Protein AF-M4B896-F1 (afdb_monomer_lite)

Foldseek 3Di:
DDDDDLVVCCVVPQKFWADDPPQDPPPRGDPPRVVVVCVVPVDDDGTDMDGDDDD

InterPro domains:
  IPR018967 Iron-binding zinc finger, CDGSH type [PF09360] (11-34)
  IPR018967 Iron-binding zinc finger, CDGSH type [SM00704] (2-40)
  IPR042216 MitoNEET, CDGSH iron-sulfur doma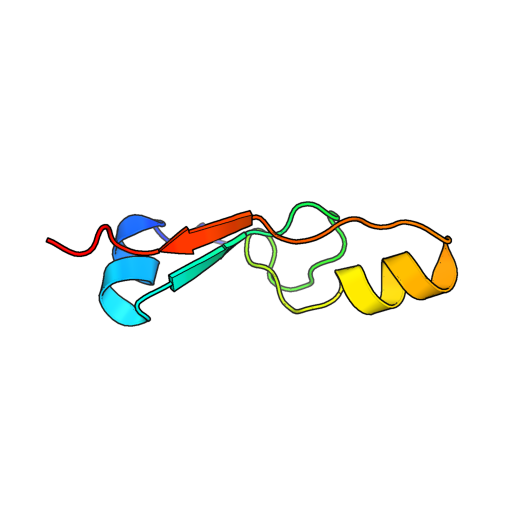in [G3DSA:3.40.5.90] (5-55)
  IPR045131 CDGSH iron-sulfur domain-containing protein 1/2 [PTHR13680] (6-54)

Secondary structure (DSSP, 8-state):
-PPPPHHHHHHHHSEEEE-SSS--TTTTB--SHHHHHHHHH------EEEEPPP-

Sequence (55 aa):
MSVPDVEDVIKAKGKCTVCRCWKSKKFPLCDGSHVKHNKETGDNVGPLVLTAKKA

Organism: Hyaloperonospora arabidopsidis (strain Emoy2) (NCBI:txid559515)

Radius of gyration: 12.5 Å; chains: 1; bounding box: 28×23×34 Å

pLDDT: mean 92.54, std 9.03, range [55.03, 98.75]

Structure (mmCIF, N/CA/C/O backbone):
data_AF-M4B896-F1
#
_entry.id   AF-M4B896-F1
#
loop_
_atom_site.group_PDB
_atom_site.id
_atom_site.type_symbol
_atom_site.label_atom_id
_atom_site.label_alt_id
_atom_site.label_comp_id
_atom_site.label_asym_id
_atom_site.label_entity_id
_atom_site.label_seq_id
_atom_site.pdbx_PDB_ins_code
_atom_site.Cartn_x
_atom_site.Cartn_y
_atom_site.Cartn_z
_atom_site.occupancy
_atom_site.B_iso_or_equiv
_atom_site.auth_seq_id
_atom_site.auth_comp_id
_atom_site.auth_asym_id
_atom_site.auth_atom_id
_atom_site.pdbx_PDB_model_num
ATOM 1 N N . MET A 1 1 ? 3.373 -16.157 7.329 1.00 55.03 1 MET A N 1
ATOM 2 C CA . MET A 1 1 ? 2.897 -14.756 7.324 1.00 55.03 1 MET A CA 1
ATOM 3 C C . MET A 1 1 ? 1.441 -14.767 7.743 1.00 55.03 1 MET A C 1
ATOM 5 O O . MET A 1 1 ? 0.645 -15.365 7.035 1.00 55.03 1 MET A O 1
ATOM 9 N N . SER A 1 2 ? 1.103 -14.202 8.902 1.00 74.12 2 SER A N 1
ATOM 10 C CA . SER A 1 2 ? -0.298 -13.978 9.267 1.00 74.12 2 SER A CA 1
ATOM 11 C C . SER A 1 2 ? -0.851 -12.857 8.391 1.00 74.12 2 SER A C 1
ATOM 13 O O . SER A 1 2 ? -0.222 -11.808 8.240 1.00 74.12 2 SER A O 1
ATOM 15 N N . VAL A 1 3 ? -1.997 -13.099 7.761 1.00 74.94 3 VAL A N 1
ATOM 16 C CA . VAL A 1 3 ? -2.745 -12.032 7.096 1.00 74.94 3 VAL A CA 1
ATOM 17 C C . VAL A 1 3 ? -3.390 -11.208 8.210 1.00 74.94 3 VAL A C 1
ATOM 19 O O . VAL A 1 3 ? -4.105 -11.793 9.022 1.00 74.94 3 VAL A O 1
ATOM 22 N N . PRO A 1 4 ? -3.098 -9.900 8.322 1.00 81.69 4 PRO A N 1
ATOM 23 C CA . PRO A 1 4 ? -3.744 -9.075 9.330 1.00 81.69 4 PRO A CA 1
ATOM 24 C C . PRO A 1 4 ? -5.238 -8.986 9.032 1.00 81.69 4 PRO A C 1
ATOM 26 O O . PRO A 1 4 ? -5.629 -8.919 7.861 1.00 81.69 4 PRO A O 1
ATOM 29 N N . ASP A 1 5 ? -6.052 -8.950 10.084 1.00 90.75 5 ASP A N 1
ATOM 30 C CA . ASP A 1 5 ? -7.473 -8.691 9.918 1.00 90.75 5 ASP A CA 1
ATOM 31 C C . ASP A 1 5 ? -7.671 -7.292 9.318 1.00 90.75 5 ASP A C 1
ATOM 33 O O . ASP A 1 5 ? -7.053 -6.301 9.729 1.00 90.75 5 ASP A O 1
ATOM 37 N N . VAL A 1 6 ? -8.485 -7.221 8.269 1.00 89.94 6 VAL A N 1
ATOM 38 C CA . VAL A 1 6 ? -8.676 -5.990 7.502 1.00 89.94 6 VAL A CA 1
ATOM 39 C C . VAL A 1 6 ? -9.340 -4.916 8.360 1.00 89.94 6 VAL A C 1
ATOM 41 O O . VAL A 1 6 ? -8.995 -3.738 8.220 1.00 89.94 6 VAL A O 1
ATOM 44 N N . GLU A 1 7 ? -10.246 -5.299 9.261 1.00 88.75 7 GLU A N 1
ATOM 45 C CA . GLU A 1 7 ? -10.921 -4.367 10.158 1.00 88.75 7 GLU A CA 1
ATOM 46 C C . GLU A 1 7 ? -9.924 -3.726 11.123 1.00 88.75 7 GLU A C 1
ATOM 48 O O . GLU A 1 7 ? -9.968 -2.512 11.329 1.00 88.75 7 GLU A O 1
ATOM 53 N N . ASP A 1 8 ? -8.973 -4.498 11.649 1.00 91.06 8 ASP A N 1
ATOM 54 C CA . ASP A 1 8 ? -7.940 -3.990 12.556 1.00 91.06 8 ASP A CA 1
ATOM 55 C C . ASP A 1 8 ? -6.992 -3.007 11.860 1.00 91.06 8 ASP A C 1
ATOM 57 O O . ASP A 1 8 ? -6.646 -1.958 12.415 1.00 91.06 8 ASP A O 1
ATOM 61 N N . VAL A 1 9 ? -6.618 -3.278 10.604 1.00 89.81 9 VAL A N 1
ATOM 62 C CA . VAL A 1 9 ? -5.796 -2.346 9.812 1.00 89.81 9 VAL A CA 1
ATOM 63 C C . VAL A 1 9 ? -6.540 -1.034 9.561 1.00 89.81 9 VAL A C 1
ATOM 65 O O . VAL A 1 9 ? -5.940 0.040 9.659 1.00 89.81 9 VAL A O 1
ATOM 68 N N . ILE A 1 10 ? -7.837 -1.101 9.248 1.00 91.81 10 ILE A N 1
ATOM 69 C CA . ILE A 1 10 ? -8.668 0.089 9.032 1.00 91.81 10 ILE A CA 1
ATOM 70 C C . ILE A 1 10 ? -8.836 0.873 10.337 1.00 91.81 10 ILE A C 1
ATOM 72 O O . ILE A 1 10 ? -8.670 2.092 10.313 1.00 91.81 10 ILE A O 1
ATOM 76 N N . LYS A 1 11 ? -9.085 0.207 11.473 1.00 89.56 11 LYS A N 1
ATOM 77 C CA . LYS A 1 11 ? -9.165 0.848 12.798 1.00 89.56 11 LYS A CA 1
ATOM 78 C C . LYS A 1 11 ? -7.864 1.576 13.156 1.00 89.56 11 LYS A C 1
ATOM 80 O O . LYS A 1 11 ? -7.914 2.699 13.642 1.00 89.56 11 LYS A O 1
ATOM 85 N N . ALA A 1 12 ? -6.705 0.978 12.871 1.00 89.25 12 ALA A N 1
ATOM 86 C CA . ALA A 1 12 ? -5.404 1.552 13.222 1.00 89.25 12 ALA A CA 1
ATOM 87 C C . ALA A 1 12 ? -4.914 2.659 12.266 1.00 89.25 12 ALA A C 1
ATOM 89 O O . ALA A 1 12 ? -4.230 3.584 12.699 1.00 89.25 12 ALA A O 1
ATOM 90 N N . LYS A 1 13 ? -5.197 2.558 10.957 1.00 88.81 13 LYS A N 1
ATOM 91 C CA . LYS A 1 13 ? -4.614 3.441 9.919 1.00 88.81 13 LYS A CA 1
ATOM 92 C C . LYS A 1 13 ? -5.638 4.271 9.139 1.00 88.81 13 LYS A C 1
ATOM 94 O O . LYS A 1 13 ? -5.254 5.020 8.241 1.00 88.81 13 LYS A O 1
ATOM 99 N N . GLY A 1 14 ? -6.933 4.097 9.395 1.00 90.94 14 GLY A N 1
ATOM 100 C CA . GLY A 1 14 ? -8.041 4.744 8.678 1.00 90.94 14 GLY A CA 1
ATOM 101 C C . GLY A 1 14 ? -8.316 4.193 7.272 1.00 90.94 14 GLY A C 1
ATOM 102 O O . GLY A 1 14 ? -9.400 4.403 6.723 1.00 90.94 14 GLY A O 1
ATOM 103 N N . LYS A 1 15 ? -7.360 3.468 6.678 1.00 93.56 15 LYS A N 1
ATOM 104 C CA . LYS A 1 15 ? -7.501 2.795 5.383 1.00 93.56 15 LYS A CA 1
ATOM 105 C C . LYS A 1 15 ? -6.615 1.557 5.282 1.00 93.56 15 LYS A C 1
ATOM 107 O O . LYS A 1 15 ? -5.516 1.523 5.833 1.00 93.56 15 LYS A O 1
ATOM 112 N N . CYS A 1 16 ? -7.058 0.580 4.500 1.00 94.81 16 CYS A N 1
ATOM 113 C CA . CYS A 1 16 ? -6.289 -0.594 4.112 1.00 94.81 16 CYS A CA 1
ATOM 114 C C . CYS A 1 16 ? -6.221 -0.663 2.582 1.00 94.81 16 CYS A C 1
ATOM 116 O O . CYS A 1 16 ? -7.242 -0.588 1.903 1.00 94.81 16 CYS A O 1
ATOM 118 N N . THR A 1 17 ? -5.017 -0.772 2.023 1.00 96.69 17 THR A N 1
ATOM 119 C CA . THR A 1 17 ? -4.819 -0.917 0.575 1.00 96.69 17 THR A CA 1
ATOM 120 C C . THR A 1 17 ? -4.382 -2.339 0.266 1.00 96.69 17 THR A C 1
ATOM 122 O O . THR A 1 17 ? -3.300 -2.751 0.686 1.00 96.69 17 THR A O 1
ATOM 125 N N . VAL A 1 18 ? -5.193 -3.069 -0.493 1.00 96.75 18 VAL A N 1
ATOM 126 C CA . VAL A 1 18 ? -4.982 -4.480 -0.831 1.00 96.75 18 VAL A CA 1
ATOM 127 C C . VAL A 1 18 ? -4.448 -4.595 -2.256 1.00 96.75 18 VAL A C 1
ATOM 129 O O . VAL A 1 18 ? -4.916 -3.927 -3.182 1.00 96.75 18 VAL A O 1
ATOM 132 N N . CYS A 1 19 ? -3.420 -5.419 -2.431 1.00 97.69 19 CYS A N 1
ATOM 133 C CA . CYS A 1 19 ? -2.796 -5.672 -3.718 1.00 97.69 19 CYS A CA 1
ATOM 134 C C . CYS A 1 19 ? -3.751 -6.442 -4.641 1.00 97.69 19 CYS A C 1
ATOM 136 O O . CYS A 1 19 ? -4.358 -7.425 -4.230 1.00 97.69 19 CYS A O 1
ATOM 138 N N . ARG A 1 20 ? -3.826 -6.025 -5.911 1.00 98.38 20 ARG A N 1
ATOM 139 C CA . ARG A 1 20 ? -4.507 -6.777 -6.983 1.00 98.38 20 ARG A CA 1
ATOM 140 C C . ARG A 1 20 ? -3.602 -7.121 -8.169 1.00 98.38 20 ARG A C 1
ATOM 142 O O . ARG A 1 20 ? -4.022 -7.844 -9.060 1.00 98.38 20 ARG A O 1
ATOM 149 N N . CYS A 1 21 ? -2.364 -6.619 -8.184 1.00 98.38 21 CYS A N 1
ATOM 150 C CA . CYS A 1 21 ? -1.405 -6.869 -9.265 1.00 98.38 21 CYS A CA 1
ATOM 151 C C . CYS A 1 21 ? -0.498 -8.086 -9.019 1.00 98.38 21 CYS A C 1
ATOM 153 O O . CYS A 1 21 ? 0.300 -8.428 -9.883 1.00 98.38 21 CYS A O 1
ATOM 155 N N . TRP A 1 22 ? -0.558 -8.701 -7.830 1.00 97.88 22 TRP A N 1
ATOM 156 C CA . TRP A 1 22 ? 0.270 -9.852 -7.433 1.00 97.88 22 TRP A CA 1
ATOM 157 C C . TRP A 1 22 ? 1.793 -9.617 -7.440 1.00 97.88 22 TRP A C 1
ATOM 159 O O . TRP A 1 22 ? 2.564 -10.560 -7.304 1.00 97.88 22 TRP A O 1
ATOM 169 N N . LYS A 1 23 ? 2.255 -8.363 -7.562 1.00 98.19 23 LYS A N 1
ATOM 170 C CA . LYS A 1 23 ? 3.689 -8.007 -7.547 1.00 98.19 23 LYS A CA 1
ATOM 171 C C . LYS A 1 23 ? 4.196 -7.479 -6.205 1.00 98.19 23 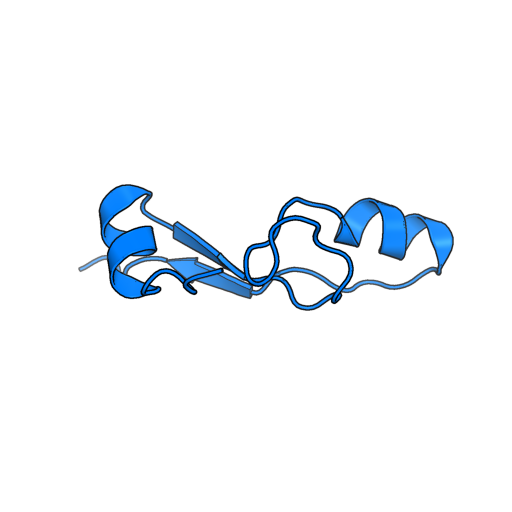LYS A C 1
ATOM 173 O O . LYS A 1 23 ? 5.376 -7.166 -6.090 1.00 98.19 23 LYS A O 1
ATOM 178 N N . SER A 1 24 ? 3.323 -7.323 -5.209 1.00 97.62 24 SER A N 1
ATOM 179 C CA . SER A 1 24 ? 3.717 -6.732 -3.930 1.00 97.62 24 SER A CA 1
ATOM 180 C C . SER A 1 24 ? 4.646 -7.637 -3.124 1.00 97.62 24 SER A C 1
ATOM 182 O O . SER A 1 24 ? 4.370 -8.822 -2.958 1.00 97.62 24 SER A O 1
ATOM 184 N N . LYS A 1 25 ? 5.689 -7.054 -2.523 1.00 96.62 25 LYS A N 1
ATOM 185 C CA . LYS A 1 25 ? 6.551 -7.739 -1.546 1.00 96.62 25 LYS A CA 1
ATOM 186 C C . LYS A 1 25 ? 5.895 -7.860 -0.169 1.00 96.62 25 LYS A C 1
ATOM 188 O O . LYS A 1 25 ? 6.366 -8.623 0.667 1.00 96.62 25 LYS A O 1
ATOM 193 N N . LYS A 1 26 ? 4.819 -7.104 0.075 1.00 94.06 26 LYS A N 1
ATOM 194 C CA . LYS A 1 26 ? 4.025 -7.114 1.315 1.00 94.06 26 LYS A CA 1
ATOM 195 C C . LYS A 1 26 ? 2.648 -7.747 1.111 1.00 94.06 26 LYS A C 1
ATOM 197 O O . LYS A 1 26 ? 1.710 -7.413 1.835 1.00 94.06 26 LYS A O 1
ATOM 202 N N . PHE A 1 27 ? 2.520 -8.631 0.120 1.00 94.44 27 PHE A N 1
ATOM 203 C CA . PHE A 1 27 ? 1.262 -9.305 -0.184 1.00 94.44 27 PHE A CA 1
ATOM 204 C C . PHE A 1 27 ? 0.657 -9.932 1.091 1.00 94.44 27 PHE A C 1
ATOM 206 O O . PHE A 1 27 ? 1.388 -10.597 1.831 1.00 94.44 27 PHE A O 1
ATOM 213 N N . PRO A 1 28 ? -0.639 -9.706 1.388 1.00 94.31 28 PRO A N 1
ATOM 214 C CA . PRO A 1 28 ? -1.693 -9.181 0.504 1.00 94.31 28 PRO A CA 1
ATOM 215 C C . PRO A 1 28 ? -1.813 -7.649 0.420 1.00 94.31 28 PRO A C 1
ATOM 217 O O . PRO A 1 28 ? -2.630 -7.141 -0.346 1.00 94.31 28 PRO A O 1
ATOM 220 N N . LEU A 1 29 ? -1.022 -6.879 1.167 1.00 94.94 29 LEU A N 1
ATOM 221 C CA . LEU A 1 29 ? -1.101 -5.416 1.153 1.00 94.94 29 LEU A CA 1
ATOM 222 C C . LEU A 1 29 ? -0.449 -4.829 -0.101 1.00 94.94 29 LEU A C 1
ATOM 224 O O . LEU A 1 29 ? 0.502 -5.379 -0.644 1.00 94.94 29 LEU A O 1
ATOM 228 N N . CYS A 1 30 ? -0.948 -3.686 -0.564 1.00 97.19 30 CYS A N 1
ATOM 229 C CA . CYS A 1 30 ? -0.315 -2.927 -1.635 1.00 97.19 30 CYS A CA 1
ATOM 230 C C . CYS A 1 30 ? 0.890 -2.140 -1.102 1.00 97.19 30 CYS A C 1
ATOM 232 O O . CYS A 1 30 ? 0.762 -1.357 -0.165 1.00 97.19 30 CYS A O 1
ATOM 234 N N . ASP A 1 31 ? 2.039 -2.29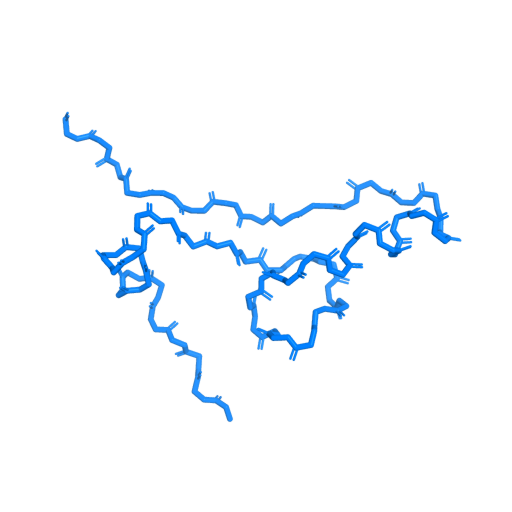0 -1.759 1.00 97.38 31 ASP A N 1
ATOM 235 C CA . ASP A 1 31 ? 3.280 -1.546 -1.490 1.00 97.38 31 ASP A CA 1
ATOM 236 C C . ASP A 1 31 ? 3.702 -0.626 -2.650 1.00 97.38 31 ASP A C 1
ATOM 238 O O . ASP A 1 31 ? 4.809 -0.100 -2.648 1.00 97.38 31 ASP A O 1
ATOM 242 N N . GLY A 1 32 ? 2.837 -0.449 -3.654 1.00 98.00 32 GLY A N 1
ATOM 243 C CA . GLY A 1 32 ? 3.115 0.383 -4.830 1.00 98.00 32 GLY A CA 1
ATOM 244 C C . GLY A 1 32 ? 3.747 -0.356 -6.012 1.00 98.00 32 GLY A C 1
ATOM 245 O O . GLY A 1 32 ? 3.867 0.232 -7.083 1.00 98.00 32 GLY A O 1
ATOM 246 N N . SER A 1 33 ? 4.062 -1.652 -5.889 1.00 98.62 33 SER A N 1
ATOM 247 C CA . SER A 1 33 ? 4.703 -2.430 -6.968 1.00 98.62 33 SER A CA 1
ATOM 248 C C . SER A 1 33 ? 3.916 -2.461 -8.290 1.00 98.62 33 SER A 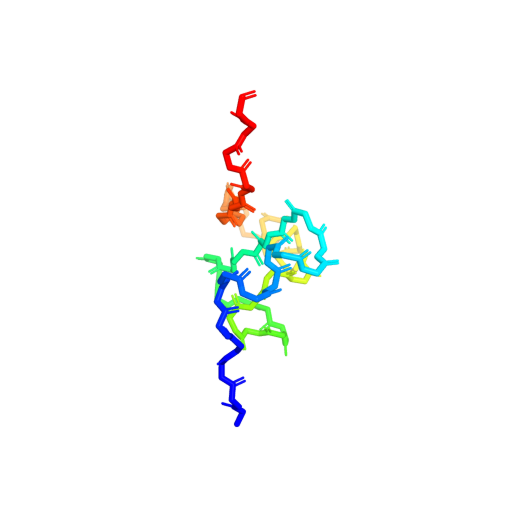C 1
ATOM 250 O O . SER A 1 33 ? 4.503 -2.683 -9.347 1.00 98.62 33 SER A O 1
ATOM 252 N N . HIS A 1 34 ? 2.603 -2.191 -8.261 1.00 98.62 34 HIS A N 1
ATOM 253 C CA . HIS A 1 34 ? 1.779 -2.060 -9.469 1.00 98.62 34 HIS A CA 1
ATOM 254 C C . HIS A 1 34 ? 2.245 -0.924 -10.395 1.00 98.62 34 HIS A C 1
ATOM 256 O O . HIS A 1 34 ? 2.118 -1.060 -11.600 1.00 98.62 34 HIS A O 1
ATOM 262 N N . VAL A 1 35 ? 2.843 0.157 -9.877 1.00 98.62 35 VAL A N 1
ATOM 263 C CA . VAL A 1 35 ? 3.319 1.279 -10.711 1.00 98.62 35 VAL A CA 1
ATOM 264 C C . VAL A 1 35 ? 4.435 0.827 -11.651 1.00 98.62 35 VAL A C 1
ATOM 266 O O . VAL A 1 35 ? 4.407 1.128 -12.843 1.00 98.62 35 VAL A O 1
ATOM 269 N N . LYS A 1 36 ? 5.406 0.072 -11.120 1.00 98.62 36 LYS A N 1
ATOM 270 C CA . LYS A 1 36 ? 6.497 -0.496 -11.917 1.00 98.62 36 LYS A CA 1
ATOM 271 C C . LYS A 1 36 ? 5.949 -1.492 -12.945 1.00 98.62 36 LYS A C 1
ATOM 273 O O . LYS A 1 36 ? 6.262 -1.364 -14.122 1.00 98.62 36 LYS A O 1
ATOM 278 N N . HIS A 1 37 ? 5.080 -2.406 -12.506 1.00 98.56 37 HIS A N 1
ATOM 279 C CA . HIS A 1 37 ? 4.414 -3.387 -13.374 1.00 98.56 37 HIS A CA 1
ATOM 280 C C . HIS A 1 37 ? 3.667 -2.723 -14.538 1.00 98.56 37 HIS A C 1
ATOM 282 O O . HIS A 1 37 ? 3.898 -3.085 -15.688 1.00 98.56 37 HIS A O 1
ATOM 288 N N . ASN A 1 38 ? 2.849 -1.706 -14.260 1.00 98.75 38 ASN A N 1
ATOM 289 C CA . ASN A 1 38 ? 2.105 -0.956 -15.274 1.00 98.75 38 ASN A CA 1
ATOM 290 C C . ASN A 1 38 ? 3.049 -0.296 -16.287 1.00 98.75 38 ASN A C 1
ATOM 292 O O . ASN A 1 38 ? 2.844 -0.416 -17.491 1.00 98.75 38 ASN A O 1
ATOM 296 N N . LYS A 1 39 ? 4.127 0.349 -15.816 1.00 98.62 39 LYS A N 1
ATOM 297 C CA . LYS A 1 39 ? 5.111 1.003 -16.695 1.00 98.62 39 LYS A CA 1
ATOM 298 C C . LYS A 1 39 ? 5.830 0.016 -17.621 1.00 98.62 39 LYS A C 1
ATOM 300 O O . LYS A 1 39 ? 6.116 0.364 -18.760 1.00 98.62 39 LYS A O 1
ATOM 305 N N . GLU A 1 40 ? 6.152 -1.179 -17.133 1.00 98.56 40 GLU A N 1
ATOM 306 C CA . GLU A 1 40 ? 6.894 -2.194 -17.895 1.00 98.56 40 GLU A 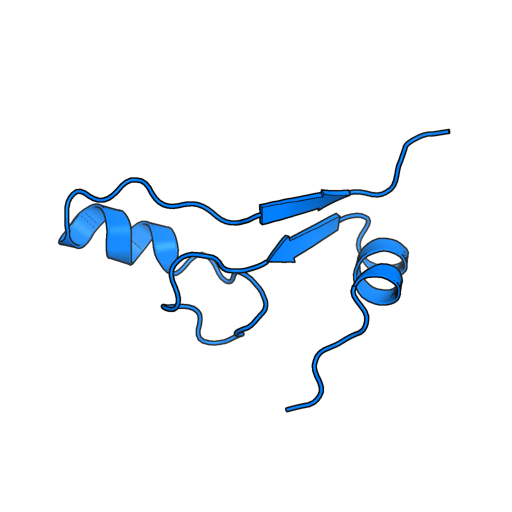CA 1
ATOM 307 C C . GLU A 1 40 ? 6.016 -2.955 -18.897 1.00 98.56 40 GLU A C 1
ATOM 309 O O . GLU A 1 40 ? 6.515 -3.400 -19.925 1.00 98.56 40 GLU A O 1
ATOM 314 N N . THR A 1 41 ? 4.723 -3.111 -18.607 1.00 98.56 41 THR A N 1
ATOM 315 C CA . THR A 1 41 ? 3.817 -3.977 -19.385 1.00 98.56 41 THR A CA 1
ATOM 316 C C . THR A 1 41 ? 2.764 -3.221 -20.196 1.00 98.56 41 THR A C 1
ATOM 318 O O . THR A 1 41 ? 2.113 -3.823 -21.044 1.00 98.56 41 THR A O 1
ATOM 321 N N . GLY A 1 42 ? 2.578 -1.920 -19.950 1.00 98.38 42 GLY A N 1
ATOM 322 C CA . GLY A 1 42 ? 1.455 -1.154 -20.499 1.00 98.38 42 GLY A CA 1
ATOM 323 C C . GLY A 1 42 ? 0.113 -1.437 -19.810 1.00 98.38 42 GLY A C 1
ATOM 324 O O . GLY A 1 42 ? -0.927 -1.029 -20.319 1.00 98.38 42 GLY A O 1
ATOM 325 N N . ASP A 1 43 ? 0.126 -2.134 -18.671 1.00 98.44 43 ASP A N 1
ATOM 326 C CA . ASP A 1 43 ? -1.061 -2.455 -17.872 1.00 98.44 43 ASP A CA 1
ATOM 327 C C . ASP A 1 43 ? -1.559 -1.237 -17.061 1.00 98.44 43 ASP A C 1
ATOM 329 O O . ASP A 1 43 ? -0.872 -0.222 -16.916 1.00 98.44 43 ASP A O 1
ATOM 333 N N . ASN A 1 44 ? -2.768 -1.328 -16.509 1.00 98.38 44 ASN A N 1
ATOM 334 C CA . ASN A 1 44 ? -3.438 -0.265 -15.758 1.00 98.38 44 ASN A CA 1
ATOM 335 C C . ASN A 1 44 ? -4.027 -0.736 -14.414 1.00 98.38 44 ASN A C 1
ATOM 337 O O . ASN A 1 44 ? -4.923 -0.094 -13.857 1.00 98.38 44 ASN A O 1
ATOM 341 N N . VAL A 1 45 ? -3.518 -1.835 -13.851 1.00 98.56 45 VAL A N 1
ATOM 342 C CA . VAL A 1 45 ? -3.987 -2.361 -12.563 1.00 98.56 45 VAL A CA 1
ATOM 343 C C . VAL A 1 45 ? -3.675 -1.426 -11.391 1.00 98.56 45 VAL A C 1
ATOM 345 O O . VAL A 1 45 ? -2.655 -0.739 -11.339 1.00 98.56 45 VAL A O 1
ATOM 348 N N . GLY A 1 46 ? -4.549 -1.453 -10.385 1.00 98.19 46 GLY A N 1
ATOM 349 C CA . GLY A 1 46 ? -4.411 -0.680 -9.152 1.00 98.19 46 GLY A CA 1
ATOM 350 C C . GLY A 1 46 ? -4.944 -1.436 -7.932 1.00 98.19 46 GLY A C 1
ATOM 351 O O . GLY A 1 46 ? -5.664 -2.434 -8.080 1.00 98.19 46 GLY A O 1
ATOM 352 N N . PRO A 1 47 ? -4.597 -0.994 -6.713 1.00 98.25 47 PRO A N 1
ATOM 353 C CA . PRO A 1 47 ? -5.027 -1.654 -5.486 1.00 98.25 47 PRO A CA 1
ATOM 354 C C . PRO A 1 47 ? -6.532 -1.504 -5.239 1.00 98.25 47 PRO A C 1
ATOM 356 O O . PRO A 1 47 ? -7.182 -0.613 -5.781 1.00 98.25 47 PRO A O 1
ATOM 359 N N . LEU A 1 48 ? -7.074 -2.362 -4.377 1.00 97.25 48 LEU A N 1
ATOM 360 C CA . LEU A 1 48 ? -8.361 -2.120 -3.727 1.00 97.25 48 LEU A CA 1
ATOM 361 C C . LEU A 1 48 ? -8.118 -1.233 -2.500 1.00 97.25 48 LEU A C 1
ATOM 363 O O . LEU A 1 48 ? -7.272 -1.559 -1.667 1.00 97.25 48 LEU A O 1
ATOM 367 N N . VAL A 1 49 ? -8.836 -0.116 -2.393 1.00 96.12 49 VAL A N 1
ATOM 368 C CA . VAL A 1 49 ? -8.741 0.803 -1.251 1.00 96.12 49 VAL A CA 1
ATOM 369 C C . VAL A 1 49 ? -9.970 0.620 -0.373 1.00 96.12 49 VAL A C 1
ATOM 371 O O . VAL A 1 49 ? -11.086 0.893 -0.802 1.00 96.12 49 VAL A O 1
ATOM 374 N N . LEU A 1 50 ? -9.756 0.160 0.854 1.00 94.44 50 LEU A N 1
ATOM 375 C CA . LEU A 1 50 ? -10.790 -0.012 1.866 1.00 94.44 50 LEU A CA 1
ATOM 376 C C . LEU A 1 50 ? -10.660 1.105 2.899 1.00 94.44 50 LEU A C 1
ATOM 378 O O . LEU A 1 50 ? -9.575 1.339 3.433 1.00 94.44 50 LEU A O 1
ATOM 382 N N . THR A 1 51 ? -11.758 1.794 3.184 1.00 93.62 51 THR A N 1
ATOM 383 C CA . THR A 1 51 ? -11.833 2.881 4.169 1.00 93.62 51 THR A CA 1
ATOM 384 C C . THR A 1 51 ? -12.980 2.622 5.129 1.00 93.62 51 THR A C 1
ATOM 386 O O . THR A 1 51 ? -13.998 2.061 4.723 1.00 93.62 51 THR A O 1
ATOM 389 N N . ALA A 1 52 ? -12.853 3.073 6.379 1.00 87.81 52 ALA A N 1
ATOM 390 C CA . ALA A 1 52 ? -13.982 3.065 7.301 1.00 87.81 52 ALA A CA 1
ATOM 391 C C . ALA A 1 52 ? -15.144 3.882 6.716 1.00 87.81 52 ALA A C 1
ATOM 393 O O . ALA A 1 52 ? -14.934 4.950 6.128 1.00 87.81 52 ALA A O 1
ATOM 394 N N . LYS A 1 53 ? -16.374 3.388 6.885 1.00 84.31 53 LYS A N 1
ATOM 395 C CA . LYS A 1 53 ? -17.569 4.173 6.584 1.00 84.31 53 LYS A CA 1
ATOM 396 C C . LYS A 1 53 ? -17.568 5.384 7.518 1.00 84.31 53 LYS A C 1
ATOM 398 O O . LYS A 1 53 ? -17.523 5.214 8.734 1.00 84.31 53 LYS A O 1
ATOM 403 N N . LYS A 1 54 ? -17.581 6.594 6.958 1.00 69.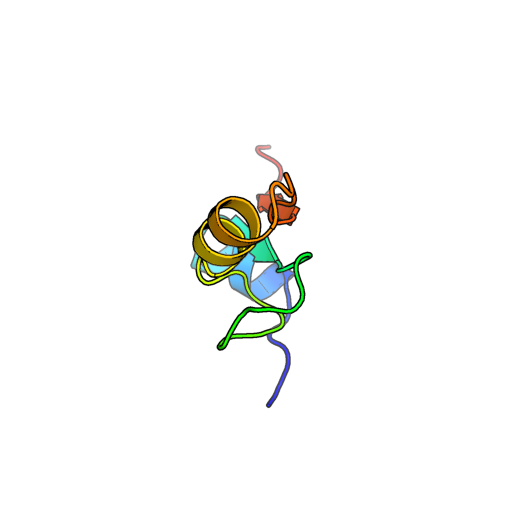75 54 LYS A N 1
ATOM 404 C CA . LYS A 1 54 ? -17.862 7.794 7.751 1.00 69.75 54 LYS A CA 1
ATOM 405 C C . LYS A 1 54 ? -19.317 7.692 8.213 1.00 69.75 54 LYS A C 1
ATOM 407 O O . LYS A 1 54 ? -20.180 7.418 7.377 1.00 69.75 54 LYS A O 1
ATOM 412 N N . ALA A 1 55 ? -19.533 7.792 9.523 1.00 65.50 55 ALA A N 1
ATOM 413 C CA . ALA A 1 55 ? -20.867 7.897 10.107 1.00 65.50 55 ALA A CA 1
ATOM 414 C C . ALA A 1 55 ? -21.529 9.209 9.675 1.00 65.50 55 ALA A C 1
ATOM 416 O O . ALA A 1 55 ? -20.780 10.202 9.504 1.00 65.50 55 ALA A O 1
#